Protein AF-A0A8J7ZRE5-F1 (afdb_monomer_lite)

Foldseek 3Di:
DPPVVCPDPVVVVVVVVPDPVVVVVVLVVVLVVQLVVLVVVCVVVVDDVVVSCCSSVVVNVVSCVVVVD

pLDDT: mean 85.17, std 10.95, range [55.59, 96.19]

Radius of gyration: 19.38 Å; chains: 1; bounding box: 48×33×38 Å

Secondary structure (DSSP, 8-state):
--SSTTTTHHHHHHHHHTS-HHHHHHHHHHHHHHHHHHHHHHHHHT--HHHHHHHHHHHHHHHHHHHT-

Sequence (69 aa):
MDSESRGPLASARSAVAAVPWQSLAVDIVLVVAWVAATSFAFRAMGWPNWLYYVTVFGGVLAYSLAVSR

Structure (mmCIF, N/CA/C/O backbone):
data_AF-A0A8J7ZRE5-F1
#
_entry.id   AF-A0A8J7ZRE5-F1
#
loop_
_atom_site.group_PDB
_atom_site.id
_atom_site.type_symbol
_atom_site.label_atom_id
_atom_site.label_alt_id
_atom_site.label_comp_id
_atom_site.label_asym_id
_atom_site.label_entity_id
_atom_site.label_seq_id
_atom_site.pdbx_PDB_ins_code
_atom_site.Cartn_x
_atom_site.Cartn_y
_atom_site.Cartn_z
_atom_site.occupancy
_atom_site.B_iso_or_equiv
_atom_site.auth_seq_id
_atom_site.auth_comp_id
_atom_site.auth_asym_id
_atom_site.auth_atom_id
_atom_site.pdbx_PDB_model_num
ATOM 1 N N . MET A 1 1 ? 37.210 -22.292 -19.462 1.00 55.72 1 MET A N 1
ATOM 2 C CA . MET A 1 1 ? 36.343 -22.869 -18.414 1.00 55.72 1 MET A CA 1
ATOM 3 C C . MET A 1 1 ? 35.592 -21.696 -17.790 1.00 55.72 1 MET A C 1
ATOM 5 O O . MET A 1 1 ? 35.869 -21.347 -16.659 1.00 55.72 1 MET A O 1
ATOM 9 N N . ASP A 1 2 ? 34.732 -21.011 -18.570 1.00 56.69 2 ASP A N 1
ATOM 10 C CA . ASP A 1 2 ? 34.303 -19.619 -18.273 1.00 56.69 2 ASP A CA 1
ATOM 11 C C . ASP A 1 2 ? 32.858 -19.288 -18.710 1.00 56.69 2 ASP A C 1
ATOM 13 O O . ASP A 1 2 ? 32.445 -18.128 -18.719 1.00 56.69 2 ASP A O 1
ATOM 17 N N . SER A 1 3 ? 32.075 -20.285 -19.130 1.00 57.56 3 SER A N 1
ATOM 18 C CA . SER A 1 3 ? 30.675 -20.093 -19.541 1.00 57.56 3 SER A CA 1
ATOM 19 C C . SER A 1 3 ? 29.689 -20.260 -18.383 1.00 57.56 3 SER A C 1
ATOM 21 O O . SER A 1 3 ? 28.632 -19.636 -18.400 1.00 57.56 3 SER A O 1
ATOM 23 N N . GLU A 1 4 ? 30.042 -21.036 -17.357 1.00 55.59 4 GLU A N 1
ATOM 24 C CA . GLU A 1 4 ? 29.150 -21.340 -16.229 1.00 55.59 4 GLU A CA 1
ATOM 25 C C . GLU A 1 4 ? 29.083 -20.197 -15.198 1.00 55.59 4 GLU A C 1
ATOM 27 O O . GLU A 1 4 ? 28.030 -19.932 -14.625 1.00 55.59 4 GLU A O 1
ATOM 32 N N . SER A 1 5 ? 30.168 -19.426 -15.041 1.00 55.72 5 SER A N 1
ATOM 33 C CA . SER A 1 5 ? 30.250 -18.271 -14.127 1.00 55.72 5 SER A CA 1
ATOM 34 C C . SER A 1 5 ? 29.632 -16.978 -14.680 1.00 55.72 5 SER A C 1
ATOM 36 O O . SER A 1 5 ? 29.427 -16.022 -13.933 1.00 55.72 5 SER A O 1
ATOM 38 N N . ARG A 1 6 ? 29.305 -16.937 -15.982 1.00 60.12 6 ARG A N 1
ATOM 39 C CA . ARG A 1 6 ? 28.503 -15.864 -16.605 1.00 60.12 6 ARG A CA 1
ATOM 40 C C . ARG A 1 6 ? 26.999 -16.072 -16.423 1.00 60.12 6 ARG A C 1
ATOM 42 O O . ARG A 1 6 ? 26.223 -15.143 -16.650 1.00 60.12 6 ARG A O 1
ATOM 49 N N . GLY A 1 7 ? 26.596 -17.277 -16.021 1.00 73.31 7 GLY A N 1
ATOM 50 C CA . GLY A 1 7 ? 25.238 -17.584 -15.606 1.00 73.31 7 GLY A CA 1
ATOM 51 C C . GLY A 1 7 ? 24.880 -16.873 -14.290 1.00 73.31 7 GLY A C 1
ATOM 52 O O . GLY A 1 7 ? 25.693 -16.180 -13.689 1.00 73.31 7 GLY A O 1
ATOM 53 N N . PRO A 1 8 ? 23.676 -17.099 -13.776 1.00 74.31 8 PRO A N 1
ATOM 54 C CA . PRO A 1 8 ? 22.888 -16.271 -12.835 1.00 74.31 8 PRO A CA 1
ATOM 55 C C . PRO A 1 8 ? 23.077 -14.742 -12.726 1.00 74.31 8 PRO A C 1
ATOM 57 O O . PRO A 1 8 ? 22.100 -14.005 -12.842 1.00 74.31 8 PRO A O 1
ATOM 60 N N . LEU A 1 9 ? 24.281 -14.225 -12.473 1.00 78.56 9 LEU A N 1
ATOM 61 C CA . LEU A 1 9 ? 24.515 -12.823 -12.095 1.00 78.56 9 LEU A CA 1
ATOM 62 C C . LEU A 1 9 ? 24.241 -11.838 -13.237 1.00 78.56 9 LEU A C 1
ATOM 64 O O . LEU A 1 9 ? 23.715 -10.750 -13.000 1.00 78.56 9 LEU A O 1
ATOM 68 N N . ALA A 1 10 ? 24.555 -12.216 -14.478 1.00 80.31 10 ALA A N 1
ATOM 69 C CA . ALA A 1 10 ? 24.222 -11.407 -15.649 1.00 80.31 10 ALA A CA 1
ATOM 70 C C . ALA A 1 10 ? 22.700 -11.333 -15.874 1.00 80.31 10 ALA A C 1
ATOM 72 O O . ALA A 1 10 ? 22.178 -10.262 -16.175 1.00 80.31 10 ALA A O 1
ATOM 73 N N . SER A 1 11 ? 21.988 -12.443 -15.643 1.00 78.12 11 SER A N 1
ATOM 74 C CA . SER A 1 11 ? 20.524 -12.524 -15.749 1.00 78.12 11 SER A CA 1
ATOM 75 C C . SER A 1 11 ? 19.812 -11.778 -14.620 1.00 78.12 11 SER A C 1
ATOM 77 O O . SER A 1 11 ? 18.779 -11.154 -14.842 1.00 78.12 11 SER A O 1
ATOM 79 N N . ALA A 1 12 ? 20.359 -11.816 -13.403 1.00 81.44 12 ALA A N 1
ATOM 80 C CA . ALA A 1 12 ? 19.833 -11.049 -12.280 1.00 81.44 12 ALA A CA 1
ATOM 81 C C . ALA A 1 12 ? 19.978 -9.542 -12.535 1.00 81.44 12 ALA A C 1
ATOM 83 O O . ALA A 1 12 ? 19.040 -8.784 -12.313 1.00 81.44 12 ALA A O 1
ATOM 84 N N . ARG A 1 13 ? 21.126 -9.100 -13.065 1.00 79.69 13 ARG A N 1
ATOM 85 C CA . ARG A 1 13 ? 21.353 -7.687 -13.407 1.00 79.69 13 ARG A CA 1
ATOM 86 C C . ARG A 1 13 ? 20.435 -7.191 -14.519 1.00 79.69 13 ARG A C 1
ATOM 88 O O . ARG A 1 13 ? 19.923 -6.083 -14.402 1.00 79.69 13 ARG A O 1
ATOM 95 N N . SER A 1 14 ? 20.201 -7.984 -15.565 1.00 80.94 14 SER A N 1
ATOM 96 C CA . SER A 1 14 ? 19.268 -7.604 -16.634 1.00 80.94 14 SER A CA 1
ATOM 97 C C . SER A 1 14 ? 17.819 -7.565 -16.145 1.00 80.94 14 SER A C 1
ATOM 99 O O . SER A 1 14 ? 17.099 -6.632 -16.487 1.00 80.94 14 SER A O 1
ATOM 101 N N . ALA A 1 15 ? 17.411 -8.506 -15.288 1.00 79.38 15 ALA A N 1
ATOM 102 C CA . ALA A 1 15 ? 16.084 -8.507 -14.675 1.00 79.38 15 ALA A CA 1
ATOM 103 C C . ALA A 1 15 ? 15.861 -7.282 -13.772 1.00 79.38 15 ALA A C 1
ATOM 105 O O . ALA A 1 15 ? 14.841 -6.615 -13.893 1.00 79.38 15 ALA A O 1
ATOM 106 N N . VAL A 1 16 ? 16.836 -6.938 -12.925 1.00 82.38 16 VAL A N 1
ATOM 107 C CA . VAL A 1 16 ? 16.810 -5.757 -12.037 1.00 82.38 16 VAL A CA 1
ATOM 108 C C . VAL A 1 16 ? 16.833 -4.447 -12.837 1.00 82.38 16 VAL A C 1
ATOM 110 O O . VAL A 1 16 ? 16.183 -3.479 -12.453 1.00 82.38 16 VAL A O 1
ATOM 113 N N . ALA A 1 17 ? 17.542 -4.401 -13.967 1.00 80.56 17 ALA A N 1
ATOM 114 C CA . ALA A 1 17 ? 17.548 -3.239 -14.858 1.00 80.56 17 ALA A CA 1
ATOM 115 C C . ALA A 1 17 ? 16.229 -3.069 -15.632 1.00 80.56 17 ALA A C 1
ATOM 117 O O . ALA A 1 17 ? 15.866 -1.946 -15.970 1.00 80.56 17 ALA A O 1
ATOM 118 N N . ALA A 1 18 ? 15.508 -4.165 -15.890 1.00 81.06 18 ALA A N 1
ATOM 119 C CA . ALA A 1 18 ? 14.195 -4.150 -16.532 1.00 81.06 18 ALA A CA 1
ATOM 120 C C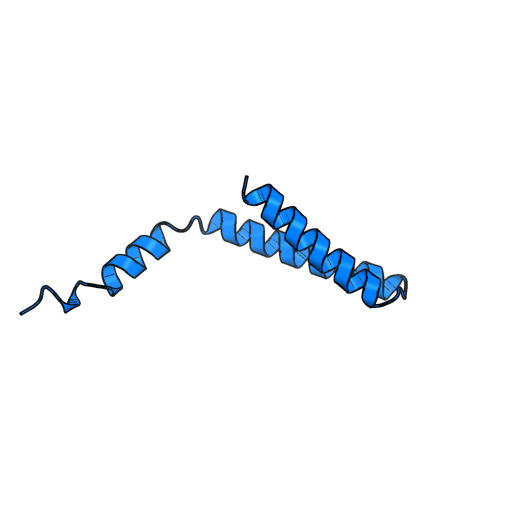 . ALA A 1 18 ? 13.059 -3.738 -15.579 1.00 81.06 18 ALA A C 1
ATOM 122 O O . ALA A 1 18 ? 11.935 -3.512 -16.026 1.00 81.06 18 ALA A O 1
ATOM 123 N N . VAL A 1 19 ? 13.336 -3.634 -14.274 1.00 83.75 19 VAL A N 1
ATOM 124 C CA . VAL A 1 19 ? 12.355 -3.181 -13.289 1.00 83.75 19 VAL A CA 1
ATOM 125 C C . VAL A 1 19 ? 12.018 -1.705 -13.541 1.00 83.75 19 VAL A C 1
ATOM 127 O O . VAL A 1 19 ? 12.918 -0.860 -13.547 1.00 83.75 19 VAL A O 1
ATOM 130 N N . PRO A 1 20 ? 10.729 -1.349 -13.687 1.00 86.25 20 PRO A N 1
ATOM 131 C CA . PRO A 1 20 ? 10.303 0.040 -13.793 1.00 86.25 20 PRO A CA 1
ATOM 132 C C . PRO A 1 20 ? 10.348 0.710 -12.409 1.00 86.25 20 PRO A C 1
ATOM 134 O O . PRO A 1 20 ? 9.323 0.921 -11.762 1.00 86.25 20 PRO A O 1
ATOM 137 N N . TRP A 1 21 ? 11.555 1.053 -11.945 1.00 86.44 21 TRP A N 1
ATOM 138 C CA . TRP A 1 21 ? 11.826 1.599 -10.605 1.00 86.44 21 TRP A CA 1
ATOM 139 C C . TRP A 1 21 ? 10.967 2.804 -10.231 1.00 86.44 21 TRP A C 1
ATOM 141 O O . TRP A 1 21 ? 10.608 2.964 -9.069 1.00 86.44 21 TRP A O 1
ATOM 151 N N . GLN A 1 22 ? 10.622 3.638 -11.211 1.00 87.19 22 GLN A N 1
ATOM 152 C CA . GLN A 1 22 ? 9.760 4.801 -11.010 1.00 87.19 22 GLN A CA 1
ATOM 153 C C . GLN A 1 22 ? 8.344 4.392 -10.597 1.00 87.19 22 GLN A C 1
ATOM 155 O O . GLN A 1 22 ? 7.818 4.947 -9.638 1.00 87.19 22 GLN A O 1
ATOM 160 N N . SER A 1 23 ? 7.759 3.394 -11.269 1.00 86.38 23 SER A N 1
ATOM 161 C CA . SER A 1 23 ? 6.434 2.873 -10.913 1.00 86.38 23 SER A CA 1
ATOM 162 C C . SER A 1 23 ? 6.470 2.254 -9.521 1.00 86.38 23 SER A C 1
ATOM 164 O O . SER A 1 23 ? 5.673 2.614 -8.669 1.00 86.38 23 SER A O 1
ATOM 166 N N . LEU A 1 24 ? 7.485 1.431 -9.242 1.00 86.75 24 LEU A N 1
ATOM 167 C CA . LEU A 1 24 ? 7.664 0.810 -7.928 1.00 86.75 24 LEU A CA 1
ATOM 168 C C . LEU A 1 24 ? 7.816 1.834 -6.798 1.00 86.75 24 LEU A C 1
ATOM 170 O O . LEU A 1 24 ? 7.256 1.654 -5.720 1.00 86.75 24 LEU A O 1
ATOM 174 N N . ALA A 1 25 ? 8.561 2.915 -7.031 1.00 91.69 25 ALA A N 1
ATOM 175 C CA . ALA A 1 25 ? 8.705 3.985 -6.054 1.00 91.69 25 ALA A CA 1
ATOM 176 C C . ALA A 1 25 ? 7.367 4.688 -5.785 1.00 91.69 25 ALA A C 1
ATOM 178 O O . ALA A 1 25 ? 7.039 4.940 -4.626 1.00 91.69 25 ALA A O 1
ATOM 179 N N . VAL A 1 26 ? 6.584 4.971 -6.832 1.00 92.25 26 VAL A N 1
ATOM 180 C CA . VAL A 1 26 ? 5.240 5.552 -6.696 1.00 92.25 26 VAL A CA 1
ATOM 181 C C . VAL A 1 26 ? 4.326 4.610 -5.917 1.00 92.25 26 VAL A C 1
ATOM 183 O O . VAL A 1 26 ? 3.670 5.061 -4.980 1.00 92.25 26 VAL A O 1
ATOM 186 N N . ASP A 1 27 ? 4.345 3.316 -6.230 1.00 90.31 27 ASP A N 1
ATOM 187 C CA . ASP A 1 27 ? 3.519 2.314 -5.558 1.00 90.31 27 ASP A CA 1
ATOM 188 C C . ASP A 1 27 ? 3.849 2.232 -4.061 1.00 90.31 27 ASP A C 1
ATOM 190 O O . ASP A 1 27 ? 2.955 2.256 -3.212 1.00 90.31 27 ASP A O 1
ATOM 194 N N . ILE A 1 28 ? 5.142 2.223 -3.717 1.00 91.94 28 ILE A N 1
ATOM 195 C CA . ILE A 1 28 ? 5.607 2.243 -2.323 1.00 91.94 28 ILE A CA 1
ATOM 196 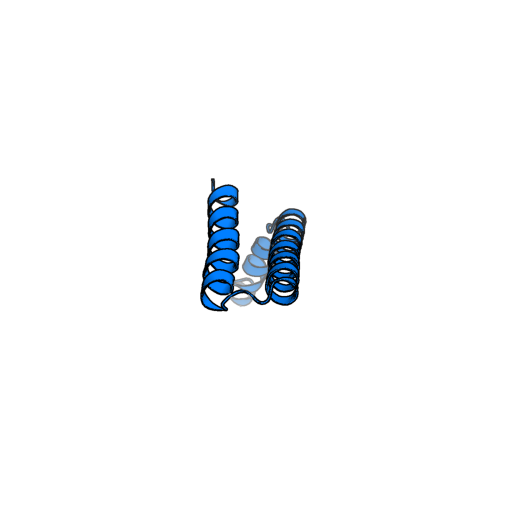C C . ILE A 1 28 ? 5.119 3.506 -1.613 1.00 91.94 28 ILE A C 1
ATOM 198 O O . ILE A 1 28 ? 4.579 3.417 -0.510 1.00 91.94 28 ILE A O 1
ATOM 202 N N . VAL A 1 29 ? 5.287 4.680 -2.227 1.00 95.44 29 VAL A N 1
ATOM 203 C CA . VAL A 1 29 ? 4.853 5.953 -1.633 1.00 95.44 29 VAL A CA 1
ATOM 204 C C . VAL A 1 29 ? 3.346 5.957 -1.404 1.00 95.44 29 VAL A C 1
ATOM 206 O O . VAL A 1 29 ? 2.903 6.372 -0.333 1.00 95.44 29 VAL A O 1
ATOM 209 N N . LEU A 1 30 ? 2.559 5.460 -2.359 1.00 93.44 30 LEU A N 1
ATOM 210 C CA . LEU A 1 30 ? 1.104 5.420 -2.253 1.00 93.44 30 LEU A CA 1
ATOM 211 C C . LEU A 1 30 ? 0.649 4.509 -1.107 1.00 93.44 30 LEU A C 1
ATOM 213 O O . LEU A 1 30 ? -0.186 4.904 -0.292 1.00 93.44 30 LEU A O 1
ATOM 217 N N . VAL A 1 31 ? 1.241 3.316 -1.005 1.00 93.25 31 VAL A N 1
ATOM 218 C CA . VAL A 1 31 ? 0.943 2.353 0.064 1.00 93.25 31 VAL A CA 1
ATOM 219 C C . VAL A 1 31 ? 1.333 2.918 1.428 1.00 93.25 31 VAL A C 1
ATOM 221 O O . VAL A 1 31 ? 0.536 2.870 2.365 1.00 93.25 31 VAL A O 1
ATOM 224 N N . VAL A 1 32 ? 2.527 3.500 1.554 1.00 95.31 32 VAL A N 1
ATOM 225 C CA . VAL A 1 32 ? 2.987 4.104 2.814 1.00 95.31 32 VAL A CA 1
ATOM 226 C C . VAL A 1 32 ? 2.094 5.277 3.214 1.00 95.31 32 VAL A C 1
ATOM 228 O O . VAL A 1 32 ? 1.688 5.364 4.375 1.00 95.31 32 VAL A O 1
ATOM 231 N N . ALA A 1 33 ? 1.738 6.149 2.268 1.00 96.19 33 ALA A N 1
ATOM 232 C CA . ALA A 1 33 ? 0.838 7.271 2.511 1.00 96.19 33 ALA A CA 1
ATOM 233 C C . ALA A 1 33 ? -0.544 6.794 2.978 1.00 96.19 33 ALA A C 1
ATOM 235 O O . ALA A 1 33 ? -1.088 7.343 3.938 1.00 96.19 33 ALA A O 1
ATOM 236 N N . TRP A 1 34 ? -1.083 5.737 2.364 1.00 95.25 34 TRP A N 1
ATOM 237 C CA . TRP A 1 34 ? -2.353 5.136 2.768 1.00 95.25 34 TRP A CA 1
ATOM 238 C C . TRP A 1 34 ? -2.313 4.614 4.204 1.00 95.25 34 TRP A C 1
ATOM 240 O O . TRP A 1 34 ? -3.179 4.968 5.009 1.00 95.25 34 TRP A O 1
ATOM 250 N N . VAL A 1 35 ? -1.294 3.818 4.546 1.00 93.12 35 VAL A N 1
ATOM 251 C CA . VAL A 1 35 ? -1.118 3.254 5.895 1.00 93.12 35 VAL A CA 1
ATOM 252 C C . VAL A 1 35 ? -0.946 4.364 6.929 1.00 93.12 35 VAL A C 1
ATOM 254 O O . VAL A 1 35 ? -1.555 4.311 7.999 1.00 93.12 35 VAL A O 1
ATOM 257 N N . ALA A 1 36 ? -0.159 5.395 6.622 1.00 95.31 36 ALA A N 1
ATOM 258 C CA . ALA A 1 36 ? 0.036 6.535 7.512 1.00 95.31 36 ALA A CA 1
ATOM 259 C C . ALA A 1 36 ? -1.271 7.313 7.741 1.00 95.31 36 ALA A C 1
ATOM 261 O O . ALA A 1 36 ? -1.619 7.605 8.887 1.00 95.31 36 ALA A O 1
ATOM 262 N N . ALA A 1 37 ? -2.027 7.594 6.675 1.00 94.19 37 ALA A N 1
ATOM 263 C CA . ALA A 1 37 ? -3.301 8.304 6.753 1.0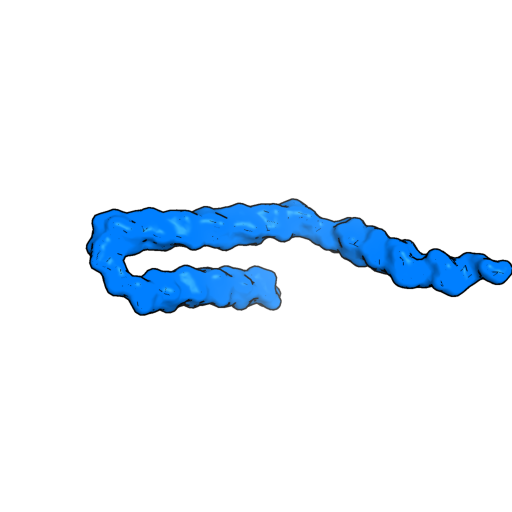0 94.19 37 ALA A CA 1
ATOM 264 C C . ALA A 1 37 ? -4.347 7.525 7.564 1.00 94.19 37 ALA A C 1
ATOM 266 O O . ALA A 1 37 ? -4.976 8.088 8.461 1.00 94.19 37 ALA A O 1
ATOM 267 N N . THR A 1 38 ? -4.493 6.220 7.310 1.00 92.62 38 THR A N 1
ATOM 268 C CA . THR A 1 38 ? -5.396 5.353 8.089 1.00 92.62 38 THR A CA 1
ATOM 269 C C . THR A 1 38 ? -4.967 5.253 9.545 1.00 92.62 38 THR A C 1
ATOM 271 O O . THR A 1 38 ? -5.804 5.391 10.433 1.00 92.62 38 THR A O 1
ATOM 274 N N . SER A 1 39 ? -3.670 5.090 9.812 1.00 91.19 39 SER A N 1
ATOM 275 C CA . SER A 1 39 ? -3.140 5.064 11.182 1.00 91.19 39 SER A CA 1
ATOM 276 C C . SER A 1 39 ? -3.467 6.350 11.936 1.00 91.19 39 SER A C 1
ATOM 278 O O . SER A 1 39 ? -3.915 6.302 13.082 1.00 91.19 39 SER A O 1
ATOM 280 N N . PHE A 1 40 ? -3.277 7.504 11.294 1.00 95.06 40 PHE A N 1
ATOM 281 C CA . PHE A 1 40 ? -3.572 8.798 11.898 1.00 95.06 40 PHE A CA 1
ATOM 282 C C . PHE A 1 40 ? -5.072 8.977 12.161 1.00 95.06 40 PHE A C 1
ATOM 284 O O . PHE A 1 40 ? -5.453 9.345 13.271 1.00 95.06 40 PHE A O 1
ATOM 291 N N . ALA A 1 41 ? -5.924 8.651 11.185 1.00 93.06 41 ALA A N 1
ATOM 292 C CA . ALA A 1 41 ? -7.376 8.757 11.316 1.00 93.06 41 ALA A CA 1
ATOM 293 C C . ALA A 1 41 ? -7.922 7.881 12.456 1.00 93.06 41 ALA A C 1
ATOM 295 O O . ALA A 1 41 ? -8.663 8.361 13.314 1.00 93.06 41 ALA A O 1
ATOM 296 N N . PHE A 1 42 ? -7.498 6.616 12.520 1.00 91.94 42 PHE A N 1
ATOM 297 C CA . PHE A 1 42 ? -7.938 5.682 13.559 1.00 91.94 42 PHE A CA 1
ATOM 298 C C . PHE A 1 42 ? -7.444 6.074 14.947 1.00 91.94 42 PHE A C 1
ATOM 300 O O . PHE A 1 42 ? -8.197 5.980 15.918 1.00 91.94 42 PHE A O 1
ATOM 307 N N . ARG A 1 43 ? -6.201 6.559 15.045 1.00 89.88 4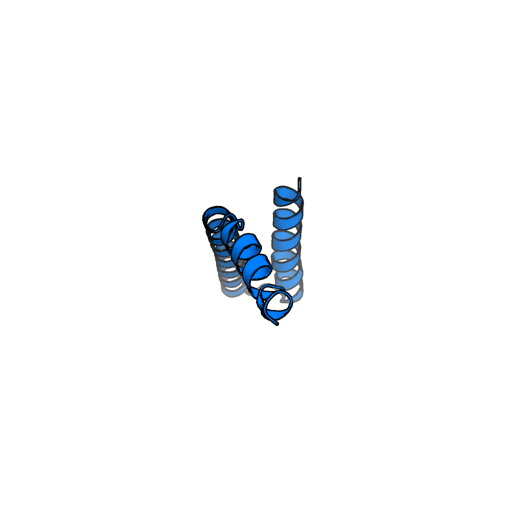3 ARG A N 1
ATOM 308 C CA . ARG A 1 43 ? -5.644 7.052 16.307 1.00 89.88 43 ARG A CA 1
ATOM 309 C C . ARG A 1 43 ? -6.369 8.304 16.798 1.00 89.88 43 ARG A C 1
ATOM 311 O O . ARG A 1 43 ? -6.580 8.431 17.998 1.00 89.88 43 ARG A O 1
ATOM 318 N N . ALA A 1 44 ? -6.765 9.198 15.893 1.00 93.50 44 ALA A N 1
ATOM 319 C CA . ALA A 1 44 ? -7.515 10.406 16.233 1.00 93.50 44 ALA A CA 1
ATOM 320 C C . ALA A 1 44 ? -8.955 10.103 16.678 1.00 93.50 44 ALA A C 1
ATOM 322 O O . ALA A 1 44 ? -9.471 10.762 17.575 1.00 93.50 44 ALA A O 1
ATOM 323 N N . MET A 1 45 ? -9.599 9.101 16.074 1.00 91.56 45 MET A N 1
ATOM 324 C CA . MET A 1 45 ? -10.997 8.754 16.360 1.00 91.56 45 MET A CA 1
ATOM 325 C C . MET A 1 45 ? -11.174 7.691 17.453 1.00 91.56 45 MET A C 1
ATOM 327 O O . MET A 1 45 ? -12.303 7.431 17.862 1.00 91.56 45 MET A O 1
ATOM 331 N N . GLY A 1 46 ? -10.090 7.068 17.930 1.00 88.25 46 GLY A N 1
ATOM 332 C CA . GLY A 1 46 ? -10.149 6.033 18.969 1.00 88.25 46 GLY A CA 1
ATOM 333 C C . GLY A 1 46 ? -10.909 4.777 18.531 1.00 88.25 46 GLY A C 1
ATOM 334 O O . GLY A 1 46 ? -11.546 4.115 19.347 1.00 88.25 46 GLY A O 1
ATOM 335 N N . TRP A 1 47 ? -10.903 4.478 17.231 1.00 90.94 47 TRP A N 1
ATOM 336 C CA . TRP A 1 47 ? -11.684 3.380 16.670 1.00 90.94 47 TRP A CA 1
ATOM 337 C C . TRP A 1 47 ? -11.115 1.997 17.027 1.00 90.94 47 TRP A C 1
ATOM 339 O O . TRP A 1 47 ? -9.917 1.859 17.282 1.00 90.94 47 TRP A O 1
ATOM 349 N N . PRO A 1 48 ? -11.956 0.943 17.006 1.00 89.88 48 PRO A N 1
ATOM 350 C CA . PRO A 1 48 ? -11.519 -0.427 17.245 1.00 89.88 48 PRO A CA 1
ATOM 351 C C . PRO A 1 48 ? -10.407 -0.889 16.291 1.00 89.88 48 PRO A C 1
ATOM 353 O O . PRO A 1 48 ? -10.498 -0.713 15.075 1.00 89.88 48 PRO A O 1
ATOM 356 N N . ASN A 1 49 ? -9.410 -1.597 16.829 1.00 88.69 49 ASN A N 1
ATOM 357 C CA . ASN A 1 49 ? -8.264 -2.097 16.057 1.00 88.69 49 ASN A CA 1
ATOM 358 C C . ASN A 1 49 ? -8.654 -3.051 14.915 1.00 88.69 49 ASN A C 1
ATOM 360 O O . ASN A 1 49 ? -7.975 -3.100 13.894 1.00 88.69 49 ASN A O 1
ATOM 364 N N . TRP A 1 50 ? -9.751 -3.804 15.048 1.00 91.94 50 TRP A N 1
ATOM 365 C CA . TRP A 1 50 ? -10.185 -4.718 13.987 1.00 91.94 50 TRP A CA 1
ATOM 366 C C . TRP A 1 50 ? -10.585 -3.966 12.708 1.00 91.94 50 TRP A C 1
ATOM 368 O O . TRP A 1 50 ? -10.239 -4.403 11.612 1.00 91.94 50 TRP A O 1
ATOM 378 N N . LEU A 1 51 ? -11.225 -2.796 12.838 1.00 90.50 51 LEU A N 1
ATOM 379 C CA . LEU A 1 51 ? -11.570 -1.934 11.704 1.00 90.50 51 LEU A CA 1
ATOM 380 C C . LEU A 1 51 ? -10.312 -1.365 11.037 1.00 90.50 51 LEU A C 1
ATOM 382 O O . LEU A 1 51 ? -10.273 -1.248 9.813 1.00 90.50 51 LEU A O 1
ATOM 386 N N . TYR A 1 52 ? -9.271 -1.064 11.820 1.00 89.56 52 TYR A N 1
ATOM 387 C CA . TYR A 1 52 ? -7.990 -0.593 11.293 1.00 89.56 52 TYR A CA 1
ATOM 388 C C . TYR A 1 52 ? -7.359 -1.648 10.382 1.00 89.56 52 TYR A C 1
ATOM 390 O O . TYR A 1 52 ? -7.025 -1.349 9.236 1.00 89.56 52 TYR A O 1
ATOM 398 N N . TYR A 1 53 ? -7.271 -2.898 10.846 1.00 90.88 53 TYR A N 1
ATOM 399 C CA . TYR A 1 53 ? -6.698 -3.981 10.046 1.00 90.88 53 TYR A CA 1
ATOM 400 C C . TYR A 1 53 ? -7.499 -4.243 8.774 1.00 90.88 53 TYR A C 1
ATOM 402 O O . TYR A 1 53 ? -6.904 -4.372 7.708 1.00 90.88 53 TYR A O 1
ATOM 410 N N . VAL A 1 54 ? -8.833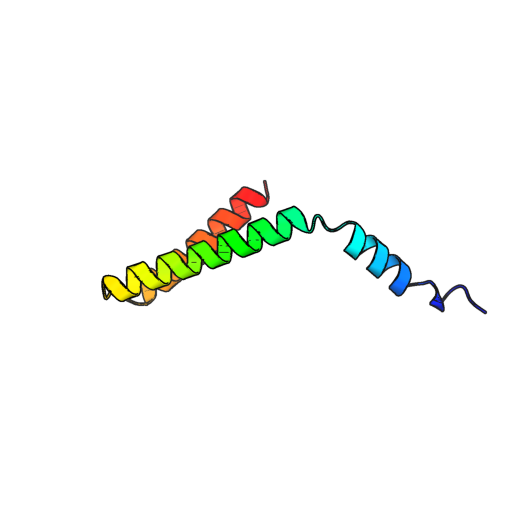 -4.253 8.855 1.00 94.12 54 VAL A N 1
ATOM 411 C CA . VAL A 1 54 ? -9.691 -4.415 7.671 1.00 94.12 54 VAL A CA 1
ATOM 412 C C . VAL A 1 54 ? -9.466 -3.281 6.670 1.00 94.12 54 VAL A C 1
ATOM 414 O O . VAL A 1 54 ? -9.341 -3.540 5.477 1.00 94.12 54 VAL A O 1
ATOM 417 N N . THR A 1 55 ? -9.360 -2.037 7.137 1.00 93.19 55 THR A N 1
ATOM 418 C CA . THR A 1 55 ? -9.205 -0.866 6.259 1.00 93.19 55 THR A CA 1
ATOM 419 C C . THR A 1 55 ? -7.827 -0.824 5.604 1.00 93.19 55 THR A C 1
ATOM 421 O O . THR A 1 55 ? -7.714 -0.602 4.399 1.00 93.19 55 THR A O 1
ATOM 424 N N . VAL A 1 56 ? -6.767 -1.069 6.377 1.00 92.12 56 VAL A N 1
ATOM 425 C CA . VAL A 1 56 ? -5.397 -1.106 5.855 1.00 92.12 56 VAL A CA 1
ATOM 426 C C . VAL A 1 56 ? -5.246 -2.244 4.858 1.00 92.12 56 VAL A C 1
ATOM 428 O O . VAL A 1 56 ? -4.839 -2.013 3.721 1.00 92.12 56 VAL A O 1
ATOM 431 N N . PHE A 1 57 ? -5.618 -3.459 5.257 1.00 92.00 57 PHE A N 1
ATOM 432 C CA . PHE A 1 57 ? -5.433 -4.642 4.425 1.00 92.00 57 PHE A CA 1
ATOM 433 C C . PHE A 1 57 ? -6.327 -4.596 3.184 1.00 92.00 57 PHE A C 1
ATOM 435 O O . PHE A 1 57 ? -5.867 -4.875 2.080 1.00 92.00 57 PHE A O 1
ATOM 442 N N . GLY A 1 58 ? -7.580 -4.163 3.347 1.00 92.38 58 GLY A N 1
ATOM 443 C CA . GLY A 1 58 ? -8.520 -3.970 2.248 1.00 92.38 58 GLY A CA 1
ATOM 444 C C . GLY A 1 58 ? -8.056 -2.905 1.257 1.00 92.38 58 GLY A C 1
ATOM 445 O O . GLY A 1 58 ? -8.124 -3.135 0.054 1.00 92.38 58 GLY A O 1
ATOM 446 N N . GLY A 1 59 ? -7.530 -1.774 1.735 1.00 90.44 59 GLY A N 1
ATOM 447 C CA . GLY A 1 59 ? -7.000 -0.721 0.867 1.00 90.44 59 GLY A CA 1
ATOM 448 C C . GLY A 1 59 ? -5.772 -1.166 0.073 1.00 90.44 59 GLY A C 1
ATOM 449 O O . GLY A 1 59 ? -5.713 -0.936 -1.133 1.00 90.44 59 GLY A O 1
ATOM 450 N N . VAL A 1 60 ? -4.833 -1.874 0.713 1.00 89.94 60 VAL A N 1
ATOM 451 C CA . VAL A 1 60 ? -3.654 -2.434 0.027 1.00 89.94 60 VAL A CA 1
ATOM 452 C C . VAL A 1 60 ? -4.073 -3.471 -1.017 1.00 89.94 60 VAL A C 1
ATOM 454 O O . VAL A 1 60 ? -3.631 -3.385 -2.158 1.00 89.94 60 VAL A O 1
ATOM 457 N N . LEU A 1 61 ? -4.972 -4.399 -0.673 1.00 91.94 61 LEU A N 1
ATOM 458 C CA . LEU A 1 61 ? -5.506 -5.388 -1.618 1.00 91.94 61 LEU A CA 1
ATOM 459 C C . LEU A 1 61 ? -6.218 -4.735 -2.804 1.00 91.94 61 LEU A C 1
ATOM 461 O O . LEU A 1 61 ? -5.976 -5.118 -3.945 1.00 91.94 61 LEU A O 1
ATOM 465 N N . ALA A 1 62 ? -7.089 -3.759 -2.548 1.00 90.88 62 ALA A N 1
ATOM 466 C CA . ALA A 1 62 ? -7.821 -3.055 -3.596 1.00 90.88 62 ALA A CA 1
ATOM 467 C C . ALA A 1 62 ? -6.867 -2.324 -4.546 1.00 90.88 62 ALA A C 1
ATOM 469 O O . ALA A 1 62 ? -7.036 -2.401 -5.762 1.00 90.88 62 ALA A O 1
ATOM 470 N N . TYR A 1 63 ? -5.839 -1.672 -3.999 1.00 86.88 63 TYR A N 1
ATOM 471 C CA . TYR A 1 63 ? -4.797 -1.031 -4.790 1.00 86.88 63 TYR A CA 1
ATOM 472 C C . TYR A 1 63 ? -4.013 -2.043 -5.633 1.00 86.88 63 TYR A C 1
ATOM 474 O O . TYR A 1 63 ? -3.889 -1.857 -6.841 1.00 86.88 63 TYR A O 1
ATOM 482 N N . SER A 1 64 ? -3.560 -3.152 -5.040 1.00 85.12 64 SER A N 1
ATOM 483 C CA . SER A 1 64 ? -2.858 -4.212 -5.773 1.00 85.12 64 SER A CA 1
ATOM 484 C C . SER A 1 64 ? -3.713 -4.804 -6.893 1.00 85.12 64 SER A C 1
ATOM 486 O O . SER A 1 64 ? -3.215 -4.995 -7.997 1.00 85.12 64 SER A O 1
ATOM 488 N N . LEU A 1 65 ? -5.005 -5.044 -6.646 1.00 88.75 65 LEU A N 1
ATOM 489 C CA . LEU A 1 65 ? -5.936 -5.524 -7.669 1.00 88.75 65 LEU A CA 1
ATOM 490 C C . LEU A 1 65 ? -6.116 -4.510 -8.801 1.00 88.75 65 LEU A C 1
ATOM 492 O O . LEU A 1 65 ? -6.157 -4.906 -9.964 1.00 88.75 65 LEU A O 1
ATOM 496 N N . ALA A 1 66 ? -6.209 -3.221 -8.474 1.00 87.19 6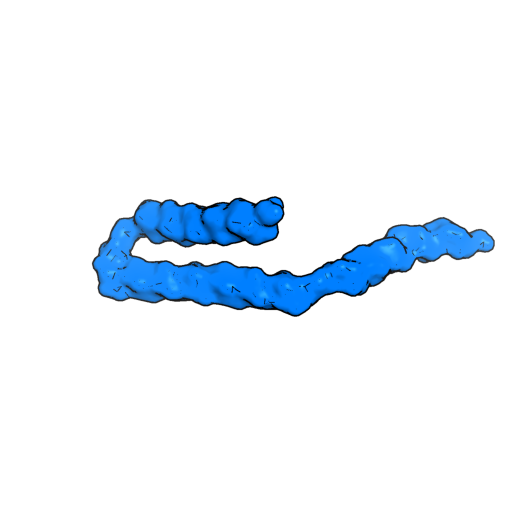6 ALA A N 1
ATOM 497 C CA . ALA A 1 66 ? -6.344 -2.154 -9.460 1.00 87.19 66 ALA A CA 1
ATOM 498 C C . ALA A 1 66 ? -5.087 -1.993 -10.325 1.00 87.19 66 ALA A C 1
ATOM 500 O O . ALA A 1 66 ? -5.218 -1.788 -11.524 1.00 87.19 66 ALA A O 1
ATOM 501 N N . VAL A 1 67 ? -3.894 -2.119 -9.734 1.00 83.75 67 VAL A N 1
ATOM 502 C CA . VAL A 1 67 ? -2.611 -2.011 -10.451 1.00 83.75 67 VAL A CA 1
ATOM 503 C C . VAL A 1 67 ? -2.282 -3.269 -11.265 1.00 83.75 67 VAL A C 1
ATOM 505 O O . VAL A 1 67 ? -1.556 -3.195 -12.247 1.00 83.75 67 VAL A O 1
ATOM 508 N N . SER A 1 68 ? -2.801 -4.431 -10.854 1.00 75.38 68 SER A N 1
ATOM 509 C CA . SER A 1 68 ? -2.572 -5.718 -11.530 1.00 75.38 68 SER A CA 1
ATOM 510 C C . SER A 1 68 ? -3.426 -5.950 -12.785 1.00 75.38 68 SER A C 1
ATOM 512 O O . SER A 1 68 ? -3.294 -7.000 -13.415 1.00 75.38 68 SER A O 1
ATOM 514 N N . ARG A 1 69 ? -4.323 -5.015 -13.119 1.00 57.12 69 ARG A N 1
ATOM 515 C CA . ARG A 1 69 ? -5.157 -5.038 -14.328 1.00 57.12 69 ARG A CA 1
ATOM 516 C C . ARG A 1 69 ? -4.570 -4.153 -15.414 1.00 57.12 69 ARG A C 1
ATOM 518 O O . ARG A 1 69 ? -4.714 -4.557 -16.587 1.00 57.12 69 ARG A O 1
#